Protein AF-A0A5B2W312-F1 (afdb_monomer_lite)

Foldseek 3Di:
DLVVLVVCLPPVDPPQPLLLLLLLLLLCLLLVQQQSNVVSVVVNVVRPCDPVNNVDSNVFLPDPDDDLQSSLLRVVLVCCSPVVDDDPVSVVSNVVPDPPVVVVSSVSSSVSSNVVSVVCVVVVPDHDDPDD

InterPro domains:
  IPR003779 Alkyl hydroperoxide reductase AhpD/CMD-like [PF02627] (2-77)
  IPR029032 AhpD-like [G3DSA:1.20.1290.10] (1-131)
  IPR029032 AhpD-like [SSF69118] (2-128)

Structure (mmCIF, N/CA/C/O backbone):
data_AF-A0A5B2W312-F1
#
_entry.id   AF-A0A5B2W312-F1
#
loop_
_atom_site.group_PDB
_atom_site.id
_atom_site.type_symbol
_atom_site.label_atom_id
_atom_site.label_alt_id
_atom_site.label_comp_id
_atom_site.label_asym_id
_atom_site.label_entity_id
_atom_site.label_seq_id
_atom_site.pdbx_PDB_ins_code
_atom_site.Cartn_x
_atom_site.Cartn_y
_atom_site.Cartn_z
_atom_site.occupancy
_atom_site.B_iso_or_equiv
_atom_site.auth_seq_id
_atom_site.auth_comp_id
_atom_site.auth_asym_id
_atom_site.auth_atom_id
_atom_site.pdbx_PDB_model_num
ATOM 1 N N . GLY A 1 1 ? 22.148 1.892 2.684 1.00 90.00 1 GLY A N 1
ATOM 2 C CA . GLY A 1 1 ? 22.003 0.442 2.445 1.00 90.00 1 GLY A CA 1
ATOM 3 C C . GLY A 1 1 ? 20.546 0.047 2.575 1.00 90.00 1 GLY A C 1
ATOM 4 O O . GLY A 1 1 ? 19.843 0.698 3.342 1.00 90.00 1 GLY A O 1
ATOM 5 N N . TRP A 1 2 ? 20.110 -0.983 1.844 1.00 93.06 2 TRP A N 1
ATOM 6 C CA . TRP A 1 2 ? 18.703 -1.397 1.708 1.00 93.06 2 TRP A CA 1
ATOM 7 C C . TRP A 1 2 ? 17.951 -1.521 3.045 1.00 93.06 2 TRP A C 1
ATOM 9 O O . TRP A 1 2 ? 16.922 -0.876 3.205 1.00 93.06 2 TRP A O 1
ATOM 19 N N . LEU A 1 3 ? 18.519 -2.201 4.052 1.00 93.19 3 LEU A N 1
ATOM 20 C CA . LEU A 1 3 ? 17.889 -2.344 5.378 1.00 93.19 3 LEU A CA 1
ATOM 21 C C . LEU A 1 3 ? 17.592 -1.006 6.079 1.00 93.19 3 LEU A C 1
ATOM 23 O O . LEU A 1 3 ? 16.579 -0.880 6.757 1.00 93.19 3 LEU A O 1
ATOM 27 N N . ARG A 1 4 ? 18.449 0.016 5.911 1.00 94.62 4 ARG A N 1
ATOM 28 C CA . ARG A 1 4 ? 18.199 1.351 6.490 1.00 94.62 4 ARG A CA 1
ATOM 29 C C . ARG A 1 4 ? 17.059 2.078 5.778 1.00 94.62 4 ARG A C 1
ATOM 31 O O . ARG A 1 4 ? 16.324 2.805 6.431 1.00 94.62 4 ARG A O 1
ATOM 38 N N . PHE A 1 5 ? 16.945 1.904 4.462 1.00 93.75 5 PHE A N 1
ATOM 39 C CA . PHE A 1 5 ? 15.847 2.461 3.671 1.00 93.75 5 PHE A CA 1
ATOM 40 C C . PHE A 1 5 ? 14.525 1.772 4.026 1.00 93.75 5 PHE A C 1
ATOM 42 O O . PHE A 1 5 ? 13.592 2.449 4.442 1.00 93.75 5 PHE A O 1
ATOM 49 N N . ALA A 1 6 ? 14.490 0.436 3.976 1.00 93.88 6 ALA A N 1
ATOM 50 C CA . ALA A 1 6 ? 13.321 -0.362 4.341 1.00 93.88 6 ALA A CA 1
ATOM 51 C C . ALA A 1 6 ? 12.842 -0.033 5.764 1.00 93.88 6 ALA A C 1
ATOM 53 O O . ALA A 1 6 ? 11.673 0.277 5.958 1.00 93.88 6 ALA A O 1
ATOM 54 N N . GLY A 1 7 ? 13.768 0.038 6.731 1.00 93.44 7 GLY A N 1
ATOM 55 C CA . GLY A 1 7 ? 13.474 0.397 8.122 1.00 93.44 7 GLY A CA 1
ATOM 56 C C . GLY A 1 7 ? 12.839 1.781 8.315 1.00 93.44 7 GLY A C 1
ATOM 57 O O . GLY A 1 7 ? 12.107 1.984 9.284 1.00 93.44 7 GLY A O 1
ATOM 58 N N . ARG A 1 8 ? 13.101 2.732 7.404 1.00 94.56 8 ARG A N 1
ATOM 59 C CA . ARG A 1 8 ? 12.479 4.068 7.402 1.00 94.56 8 ARG A CA 1
ATOM 60 C C . ARG A 1 8 ? 11.089 4.094 6.771 1.00 94.56 8 ARG A C 1
ATOM 62 O O . ARG A 1 8 ? 10.364 5.036 7.042 1.00 94.56 8 ARG A O 1
ATOM 69 N N . LEU A 1 9 ? 10.728 3.099 5.964 1.00 91.94 9 LEU A N 1
ATOM 70 C CA . LEU A 1 9 ? 9.366 2.929 5.448 1.00 91.94 9 LEU A CA 1
ATOM 71 C C . LEU A 1 9 ? 8.519 2.090 6.414 1.00 91.94 9 LEU A C 1
ATOM 73 O O . LEU A 1 9 ? 7.385 2.432 6.721 1.00 91.94 9 LEU A O 1
ATOM 77 N N . MET A 1 10 ? 9.089 1.005 6.944 1.00 90.44 10 MET A N 1
ATOM 78 C CA . MET A 1 10 ? 8.460 0.126 7.927 1.00 90.44 10 MET A CA 1
ATOM 79 C C . MET A 1 10 ? 9.534 -0.435 8.878 1.00 90.44 10 MET A C 1
ATOM 81 O O . MET A 1 10 ? 10.528 -0.986 8.408 1.00 90.44 10 MET A O 1
ATOM 85 N N . PRO A 1 11 ? 9.375 -0.327 10.213 1.00 88.50 11 PRO A N 1
ATOM 86 C CA . PRO A 1 11 ? 8.253 0.271 10.939 1.00 88.50 11 PRO A CA 1
ATOM 87 C C . PRO A 1 11 ? 8.429 1.776 11.235 1.00 88.50 11 PRO A C 1
ATOM 89 O O . PRO A 1 11 ? 7.663 2.311 12.031 1.00 88.50 11 PRO A O 1
ATOM 92 N N . GLY A 1 12 ? 9.460 2.434 10.687 1.00 91.12 12 GLY A N 1
ATOM 93 C CA . GLY A 1 12 ? 9.836 3.816 11.021 1.00 91.12 12 GLY A CA 1
ATOM 94 C C . GLY A 1 12 ? 9.218 4.920 10.156 1.00 91.12 12 GLY A C 1
ATOM 95 O O . GLY A 1 12 ? 9.669 6.059 10.272 1.00 91.12 12 GLY A O 1
ATOM 96 N N . GLY A 1 13 ? 8.259 4.583 9.287 1.00 92.94 13 GLY A N 1
ATOM 97 C CA . GLY A 1 13 ? 7.548 5.539 8.432 1.00 92.94 13 GLY A CA 1
ATOM 98 C C . GLY A 1 13 ? 6.598 6.458 9.204 1.00 92.94 13 GLY A C 1
ATOM 99 O O . GLY A 1 13 ? 6.369 6.280 10.404 1.00 92.94 13 GLY A O 1
ATOM 100 N N . THR A 1 14 ? 6.054 7.458 8.513 1.00 95.31 14 THR A N 1
ATOM 101 C CA . THR A 1 14 ? 5.083 8.420 9.054 1.00 95.31 14 THR A CA 1
ATOM 102 C C . THR A 1 14 ? 3.635 8.025 8.781 1.00 95.31 14 THR A C 1
ATOM 104 O O . THR A 1 14 ? 2.732 8.519 9.463 1.00 95.31 14 THR A O 1
ATOM 107 N N . LEU A 1 15 ? 3.393 7.111 7.833 1.00 96.56 15 LEU A N 1
ATOM 108 C CA . LEU A 1 15 ? 2.062 6.552 7.620 1.00 96.56 15 LEU A CA 1
ATOM 109 C C . LEU A 1 15 ? 1.566 5.827 8.887 1.00 96.56 15 LEU A C 1
ATOM 111 O O . LEU A 1 15 ? 2.338 5.128 9.555 1.00 96.56 15 LEU A O 1
ATOM 115 N N . PRO A 1 16 ? 0.271 5.951 9.239 1.00 95.81 16 PRO A N 1
ATOM 116 C CA . PRO A 1 16 ? -0.317 5.157 10.308 1.00 95.81 16 PRO A CA 1
ATOM 117 C C . PRO A 1 16 ? -0.063 3.665 10.087 1.00 95.81 16 PRO A C 1
ATOM 119 O O . PRO A 1 16 ? -0.241 3.159 8.983 1.00 95.81 16 PRO A O 1
ATOM 122 N N . ARG A 1 17 ? 0.274 2.929 11.154 1.00 95.38 17 ARG A N 1
ATOM 123 C CA . ARG A 1 17 ? 0.605 1.493 11.059 1.00 95.38 17 ARG A CA 1
ATOM 124 C C . ARG A 1 17 ? -0.447 0.666 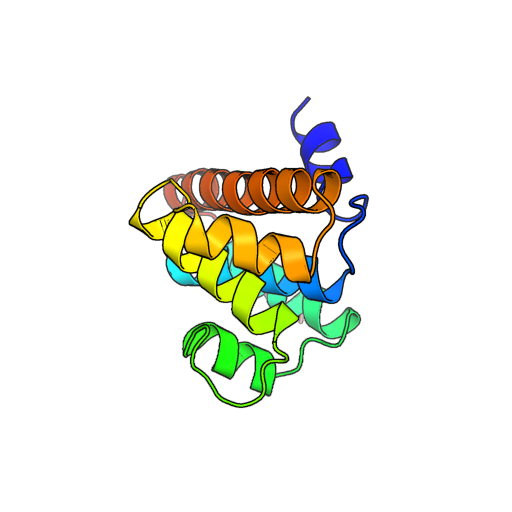10.319 1.00 95.38 17 ARG A C 1
ATOM 126 O O . ARG A 1 17 ? -0.086 -0.273 9.625 1.00 95.38 17 ARG A O 1
ATOM 133 N N . ARG A 1 18 ? -1.733 0.989 10.480 1.00 95.81 18 ARG A N 1
ATOM 134 C CA . ARG A 1 18 ? -2.816 0.305 9.763 1.00 95.81 18 ARG A CA 1
ATOM 135 C C . ARG A 1 18 ? -2.738 0.558 8.253 1.00 95.81 18 ARG A C 1
ATOM 137 O O . ARG A 1 18 ? -2.809 -0.401 7.496 1.00 95.81 18 ARG A O 1
ATOM 144 N N . ASP A 1 19 ? -2.523 1.803 7.834 1.00 97.50 19 ASP A N 1
ATOM 145 C CA . ASP A 1 19 ? -2.365 2.172 6.422 1.00 97.50 19 ASP A CA 1
ATOM 146 C C . ASP A 1 19 ? -1.150 1.474 5.806 1.00 97.50 19 ASP A C 1
ATOM 148 O O . ASP A 1 19 ? -1.261 0.884 4.735 1.00 97.50 19 ASP A O 1
ATOM 152 N N . THR A 1 20 ? -0.013 1.475 6.512 1.00 98.12 20 THR A N 1
ATOM 153 C CA . THR A 1 20 ? 1.203 0.771 6.084 1.00 98.12 20 THR A CA 1
ATOM 154 C C . THR A 1 20 ? 0.918 -0.705 5.807 1.00 98.12 20 THR A C 1
ATOM 156 O O . THR A 1 20 ? 1.246 -1.197 4.733 1.00 98.12 20 THR A O 1
ATOM 159 N N . GLU A 1 21 ? 0.269 -1.411 6.737 1.00 98.25 21 GLU A N 1
ATOM 160 C CA . GLU A 1 21 ? -0.043 -2.835 6.563 1.00 98.25 21 GLU A CA 1
ATOM 161 C C . GLU A 1 21 ? -1.047 -3.082 5.428 1.00 98.25 21 GLU A C 1
ATOM 163 O O . GLU A 1 21 ? -0.874 -4.039 4.679 1.00 98.25 21 GLU A O 1
ATOM 168 N N . LEU A 1 22 ? -2.059 -2.224 5.244 1.00 98.38 22 LEU A N 1
ATOM 169 C CA . LEU A 1 22 ? -3.016 -2.358 4.135 1.00 98.38 22 LEU A CA 1
ATOM 170 C C . LEU A 1 22 ? -2.338 -2.228 2.767 1.00 98.38 22 LEU A C 1
ATOM 172 O O . LEU A 1 22 ? -2.610 -3.032 1.875 1.00 98.38 22 LEU A O 1
ATOM 176 N N . VAL A 1 23 ? -1.432 -1.257 2.614 1.00 98.69 23 VAL A N 1
ATOM 177 C CA . VAL A 1 23 ? -0.649 -1.072 1.382 1.00 98.69 23 VAL A CA 1
ATOM 178 C C . VAL A 1 23 ? 0.185 -2.314 1.091 1.00 98.69 23 V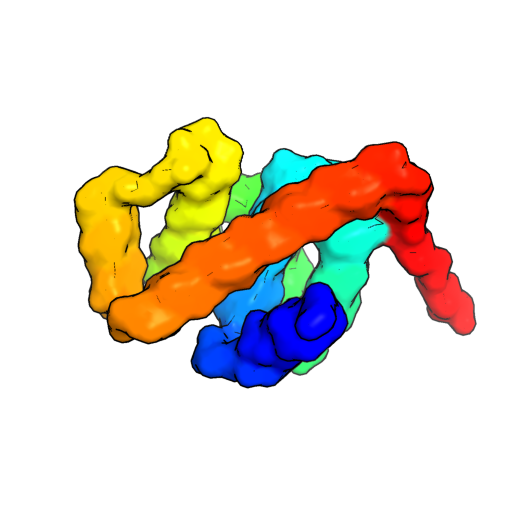AL A C 1
ATOM 180 O O . VAL A 1 23 ? 0.117 -2.861 -0.008 1.00 98.69 23 VAL A O 1
ATOM 183 N N . ILE A 1 24 ? 0.919 -2.802 2.092 1.00 98.69 24 ILE A N 1
ATOM 184 C CA . ILE A 1 24 ? 1.796 -3.966 1.944 1.00 98.69 24 ILE A CA 1
ATOM 185 C C . ILE A 1 24 ? 1.000 -5.223 1.600 1.00 98.69 24 ILE A C 1
ATOM 187 O O . ILE A 1 24 ? 1.334 -5.930 0.652 1.00 98.69 24 ILE A O 1
ATOM 191 N N . LEU A 1 25 ? -0.074 -5.493 2.344 1.00 98.75 25 LEU A N 1
ATOM 192 C CA . LEU A 1 25 ? -0.922 -6.662 2.129 1.00 98.75 25 LEU A CA 1
ATOM 193 C C . LEU A 1 25 ? -1.564 -6.644 0.742 1.00 98.75 25 LEU A C 1
ATOM 195 O O . LEU A 1 25 ? -1.642 -7.692 0.099 1.00 98.75 25 LEU A O 1
ATOM 199 N N . ARG A 1 26 ? -1.989 -5.472 0.252 1.00 98.88 26 ARG A N 1
ATOM 200 C CA . ARG A 1 26 ? -2.556 -5.358 -1.093 1.00 98.88 26 ARG A CA 1
ATOM 201 C C . ARG A 1 26 ? -1.504 -5.593 -2.174 1.00 98.88 26 ARG A C 1
ATOM 203 O O . ARG A 1 26 ? -1.772 -6.367 -3.089 1.00 98.88 26 ARG A O 1
ATOM 210 N N . VAL A 1 27 ? -0.303 -5.023 -2.039 1.00 98.88 27 VAL A N 1
ATOM 211 C CA . VAL A 1 27 ? 0.821 -5.301 -2.952 1.00 98.88 27 VAL A CA 1
ATOM 212 C C . VAL A 1 27 ? 1.149 -6.796 -2.965 1.00 98.88 27 VAL A C 1
ATOM 214 O O . VAL A 1 27 ? 1.174 -7.409 -4.032 1.00 98.88 27 VAL A O 1
ATOM 217 N N . ALA A 1 28 ? 1.331 -7.409 -1.793 1.00 98.81 28 ALA A N 1
ATOM 218 C CA . ALA A 1 28 ? 1.659 -8.826 -1.671 1.00 98.81 28 ALA A CA 1
ATOM 219 C C . ALA A 1 28 ? 0.581 -9.726 -2.299 1.00 98.81 28 ALA A C 1
ATOM 221 O O . ALA A 1 28 ? 0.911 -10.689 -2.997 1.00 98.81 28 ALA A O 1
ATOM 222 N N . HIS A 1 29 ? -0.701 -9.383 -2.115 1.00 98.81 29 HIS A N 1
ATOM 223 C CA . HIS A 1 29 ? -1.822 -10.080 -2.743 1.00 98.81 29 HIS A CA 1
ATOM 224 C C . HIS A 1 29 ? -1.768 -9.993 -4.277 1.00 98.81 29 HIS A C 1
ATOM 226 O O . HIS A 1 29 ? -1.764 -11.026 -4.947 1.00 98.81 29 HIS A O 1
ATOM 232 N N . LEU A 1 30 ? -1.649 -8.784 -4.842 1.00 98.75 30 LEU A N 1
ATOM 233 C CA . LEU A 1 30 ? -1.562 -8.574 -6.295 1.00 98.75 30 LEU A CA 1
ATOM 234 C C . LEU A 1 30 ? -0.347 -9.286 -6.909 1.00 98.75 30 LEU A C 1
ATOM 236 O O . LEU A 1 30 ? -0.422 -9.872 -7.992 1.00 98.75 30 LEU A O 1
ATOM 240 N N . ARG A 1 31 ? 0.773 -9.307 -6.181 1.00 98.62 31 ARG A N 1
ATOM 241 C CA . ARG A 1 31 ? 2.004 -10.000 -6.577 1.00 98.62 31 ARG A CA 1
ATOM 242 C C . ARG A 1 31 ? 2.003 -11.498 -6.310 1.00 98.62 31 ARG A C 1
ATOM 244 O O . ARG A 1 31 ? 2.972 -12.154 -6.697 1.00 98.62 31 ARG A O 1
ATOM 251 N N . ARG A 1 32 ? 0.944 -12.046 -5.704 1.00 98.44 32 ARG A N 1
ATOM 252 C CA . ARG A 1 32 ? 0.851 -13.458 -5.299 1.00 98.44 32 ARG A CA 1
ATOM 253 C C . ARG A 1 32 ? 2.069 -13.897 -4.469 1.00 98.44 32 ARG A C 1
ATOM 255 O O . ARG A 1 32 ? 2.595 -14.989 -4.652 1.00 98.44 32 ARG A O 1
ATOM 262 N N . CYS A 1 33 ? 2.544 -13.015 -3.590 1.00 98.62 33 CYS A N 1
ATOM 263 C CA . CYS A 1 33 ? 3.711 -13.229 -2.739 1.00 98.62 33 CYS A CA 1
ATOM 264 C C . CYS A 1 33 ? 3.271 -13.784 -1.377 1.00 98.62 33 CYS A C 1
ATOM 266 O O . CYS A 1 33 ? 2.933 -13.027 -0.466 1.00 98.62 33 CYS A O 1
ATOM 268 N N . ALA A 1 34 ? 3.254 -15.114 -1.237 1.00 97.69 34 ALA A N 1
ATOM 269 C CA . ALA A 1 34 ? 2.770 -15.775 -0.021 1.00 97.69 34 ALA A CA 1
ATOM 270 C C . ALA A 1 34 ? 3.597 -15.401 1.220 1.00 97.69 34 ALA A C 1
ATOM 272 O O . ALA A 1 34 ? 3.033 -15.127 2.277 1.00 97.69 34 ALA A O 1
ATOM 273 N N . TYR A 1 35 ? 4.926 -15.326 1.080 1.00 98.00 35 TYR A N 1
ATOM 274 C CA . TYR A 1 35 ? 5.822 -14.976 2.184 1.00 98.00 35 TYR A CA 1
ATOM 275 C C . TYR A 1 35 ? 5.495 -13.597 2.769 1.00 98.00 35 TYR A C 1
ATOM 277 O O . TYR A 1 35 ? 5.286 -13.478 3.976 1.00 98.00 35 TYR A O 1
ATOM 285 N N . GLU A 1 36 ? 5.402 -12.560 1.930 1.00 97.75 36 GLU A N 1
ATOM 286 C CA . GLU A 1 36 ? 5.056 -11.214 2.398 1.00 97.75 36 GLU A CA 1
ATOM 287 C C . GLU A 1 36 ? 3.641 -11.171 2.963 1.00 97.75 36 GLU A C 1
ATOM 289 O O . GLU A 1 36 ? 3.442 -10.637 4.052 1.00 97.75 36 GLU A O 1
ATOM 294 N N . PHE A 1 37 ? 2.673 -11.770 2.264 1.00 98.19 37 PHE A N 1
ATOM 295 C CA . PHE A 1 37 ? 1.279 -11.743 2.688 1.00 98.19 37 PHE A CA 1
ATOM 296 C C . PHE A 1 37 ? 1.112 -12.373 4.075 1.00 98.19 37 PHE A C 1
ATOM 298 O O . PHE A 1 37 ? 0.578 -11.743 4.984 1.00 98.19 37 PHE A O 1
ATOM 305 N N . GLU A 1 38 ? 1.645 -13.574 4.302 1.00 96.62 38 GLU A N 1
ATOM 306 C CA . GLU A 1 38 ? 1.555 -14.248 5.600 1.00 96.62 38 GLU A CA 1
ATOM 307 C C . GLU A 1 38 ? 2.368 -13.548 6.696 1.00 96.62 38 GLU A C 1
ATOM 309 O O . GLU A 1 38 ? 1.948 -13.487 7.860 1.00 96.62 38 GLU A O 1
ATOM 314 N N . HIS A 1 39 ? 3.537 -13.000 6.356 1.00 96.25 39 HIS A N 1
ATOM 315 C CA . HIS A 1 39 ? 4.334 -12.216 7.293 1.00 96.25 39 HIS A CA 1
ATOM 316 C C . HIS A 1 39 ? 3.566 -10.974 7.766 1.00 96.25 39 HIS A C 1
ATOM 318 O O . HIS A 1 39 ? 3.444 -10.744 8.973 1.00 96.25 39 HIS A O 1
ATOM 324 N N . HIS A 1 40 ? 2.949 -10.245 6.841 1.00 97.25 40 HIS A N 1
ATOM 325 C CA . HIS A 1 40 ? 2.200 -9.031 7.139 1.00 97.25 40 HIS A CA 1
ATOM 326 C C . HIS A 1 40 ? 0.816 -9.287 7.730 1.00 97.25 40 HIS A C 1
ATOM 328 O O . HIS A 1 40 ? 0.377 -8.522 8.581 1.00 97.25 40 HIS A O 1
ATOM 334 N N . VAL A 1 41 ? 0.163 -10.420 7.451 1.00 96.62 41 VAL A N 1
ATOM 335 C CA . VAL A 1 41 ? -1.040 -10.829 8.200 1.00 96.62 41 VAL A CA 1
ATOM 336 C C . VAL A 1 41 ? -0.703 -10.993 9.687 1.00 96.62 41 VAL A C 1
ATOM 338 O O . VAL A 1 41 ? -1.476 -10.584 10.558 1.00 96.62 41 VAL A O 1
ATOM 341 N N . ARG A 1 42 ? 0.461 -11.574 10.015 1.00 93.81 42 ARG A N 1
ATOM 342 C CA . ARG A 1 42 ? 0.901 -11.746 11.412 1.00 93.81 42 ARG A CA 1
ATOM 343 C C . ARG A 1 42 ? 1.231 -10.413 12.084 1.00 93.81 42 ARG A C 1
ATOM 345 O O . ARG A 1 42 ? 0.880 -10.242 13.255 1.00 93.81 42 ARG A O 1
ATOM 352 N N . ILE A 1 43 ? 1.880 -9.486 11.377 1.00 92.94 43 ILE A N 1
ATOM 353 C CA . ILE A 1 43 ? 2.185 -8.145 11.902 1.00 92.94 43 ILE A CA 1
ATOM 354 C C . ILE A 1 43 ? 0.900 -7.320 12.043 1.00 92.94 43 ILE A C 1
ATOM 356 O O . ILE A 1 43 ? 0.622 -6.814 13.132 1.00 92.94 43 ILE A O 1
ATOM 360 N N . GLY A 1 44 ? 0.081 -7.260 10.993 1.00 91.06 44 GLY A N 1
ATOM 361 C CA . GLY A 1 44 ? -1.159 -6.493 10.920 1.00 91.06 44 GLY A CA 1
ATOM 362 C C . GLY A 1 44 ? -2.171 -6.835 12.013 1.00 91.06 44 GLY A C 1
ATOM 363 O O . GLY A 1 44 ? -2.847 -5.953 12.541 1.00 91.06 44 GLY A O 1
ATOM 364 N N . ARG A 1 45 ? -2.233 -8.094 12.462 1.00 92.00 45 ARG A N 1
ATOM 365 C CA . ARG A 1 45 ? -3.080 -8.475 13.611 1.00 92.00 45 ARG A CA 1
ATOM 366 C C . ARG A 1 45 ? -2.758 -7.689 14.885 1.00 92.00 45 ARG A C 1
ATOM 368 O O . ARG A 1 45 ? -3.650 -7.449 15.691 1.00 92.00 45 ARG A O 1
ATOM 375 N N . ARG A 1 46 ? -1.504 -7.267 15.074 1.00 88.44 46 ARG A N 1
ATOM 376 C CA . ARG A 1 46 ? -1.076 -6.450 16.227 1.00 88.44 46 ARG A CA 1
ATOM 377 C C . ARG A 1 46 ? -1.429 -4.971 16.068 1.00 88.44 46 ARG A C 1
ATOM 379 O O . ARG A 1 46 ? -1.335 -4.224 17.035 1.00 88.44 46 ARG A O 1
ATOM 386 N N . THR A 1 47 ? -1.808 -4.548 14.865 1.00 83.38 47 THR A N 1
ATOM 387 C CA . THR A 1 47 ? -2.135 -3.158 14.512 1.00 83.38 47 THR A CA 1
ATOM 388 C C . THR A 1 47 ? -3.623 -2.968 14.204 1.00 83.38 47 THR A C 1
ATOM 390 O O . THR A 1 47 ? -4.031 -1.891 13.778 1.00 83.38 47 THR A O 1
ATOM 393 N N . GLY A 1 48 ? -4.447 -3.991 14.461 1.00 89.75 48 GLY A N 1
ATOM 394 C CA . GLY A 1 48 ? -5.899 -3.940 14.297 1.00 89.75 48 GLY A CA 1
ATOM 395 C C . GLY A 1 48 ? -6.411 -4.411 12.935 1.00 89.75 48 GLY A C 1
ATOM 396 O O . GLY A 1 48 ? -7.597 -4.248 12.673 1.00 89.75 48 GLY A O 1
ATOM 397 N N . ILE A 1 49 ? -5.569 -4.996 12.073 1.00 96.12 49 ILE A N 1
ATOM 398 C CA . ILE A 1 49 ? -6.040 -5.698 10.869 1.00 96.12 49 ILE A CA 1
ATOM 399 C C . ILE A 1 49 ? -6.799 -6.956 11.304 1.00 96.12 49 ILE A C 1
ATOM 401 O O . ILE A 1 49 ? -6.250 -7.858 11.946 1.00 96.12 49 ILE A O 1
ATOM 405 N N . THR A 1 50 ? -8.083 -6.998 10.967 1.00 97.00 50 THR A N 1
ATOM 406 C CA . THR A 1 50 ? -9.000 -8.088 11.312 1.00 97.00 50 THR A CA 1
ATOM 407 C C . THR A 1 50 ? -9.010 -9.178 10.239 1.00 97.00 50 THR A C 1
ATOM 409 O O . THR A 1 50 ? -8.490 -9.000 9.142 1.00 97.00 50 THR A O 1
ATOM 412 N N . ARG A 1 51 ? -9.631 -10.330 10.531 1.00 96.25 51 ARG A N 1
ATOM 413 C CA . ARG A 1 51 ? -9.860 -11.367 9.506 1.00 96.25 51 ARG A CA 1
ATOM 414 C C . ARG A 1 51 ? -10.747 -10.860 8.367 1.00 96.25 51 ARG A C 1
ATOM 416 O O . ARG A 1 51 ? -10.479 -11.181 7.216 1.00 96.25 51 ARG A O 1
ATOM 423 N N . ASP A 1 52 ? -11.744 -10.038 8.683 1.00 97.56 52 ASP A N 1
ATOM 424 C CA . ASP A 1 52 ? -12.613 -9.434 7.672 1.00 97.56 52 ASP A CA 1
ATOM 425 C C . ASP A 1 52 ? -11.842 -8.460 6.783 1.00 97.56 52 ASP A C 1
ATOM 427 O O . ASP A 1 52 ? -12.071 -8.432 5.578 1.00 97.56 52 ASP A O 1
ATOM 431 N N . ASP A 1 53 ? -10.887 -7.710 7.343 1.00 98.06 53 ASP A N 1
ATOM 432 C CA . ASP A 1 53 ? -9.997 -6.864 6.543 1.00 98.06 53 ASP A CA 1
ATOM 433 C C . ASP A 1 53 ? -9.183 -7.699 5.547 1.00 98.06 53 ASP A C 1
ATOM 435 O O . ASP A 1 53 ? -9.060 -7.293 4.399 1.00 98.06 53 ASP A O 1
ATOM 439 N N . ILE A 1 54 ? -8.692 -8.885 5.930 1.00 98.31 54 ILE A N 1
ATOM 440 C CA . ILE A 1 54 ? -7.977 -9.778 5.000 1.00 98.31 54 ILE A CA 1
ATOM 441 C C . ILE A 1 54 ? -8.881 -10.208 3.840 1.00 98.31 54 ILE A C 1
ATOM 443 O O . ILE A 1 54 ? -8.489 -10.059 2.685 1.00 98.31 54 ILE A O 1
ATOM 447 N N . HIS A 1 55 ? -10.113 -10.646 4.119 1.00 98.19 55 HIS A N 1
ATOM 448 C CA . HIS A 1 55 ? -11.060 -10.993 3.053 1.00 98.19 55 HIS A CA 1
ATOM 449 C C . HIS A 1 55 ? -11.381 -9.791 2.149 1.00 98.19 55 HIS A C 1
ATOM 451 O O . HIS A 1 55 ? -11.494 -9.930 0.932 1.00 98.19 55 HIS A O 1
ATOM 457 N N . ARG A 1 56 ? -11.508 -8.585 2.719 1.00 98.56 56 ARG A N 1
ATOM 458 C CA . ARG A 1 56 ? -11.714 -7.364 1.929 1.00 98.56 56 ARG A CA 1
ATOM 459 C C . ARG A 1 56 ? -10.482 -6.996 1.100 1.00 98.56 56 ARG A C 1
ATOM 461 O O . ARG A 1 56 ? -10.652 -6.485 -0.001 1.00 98.56 56 ARG A O 1
ATOM 468 N N . ILE A 1 57 ? -9.263 -7.235 1.593 1.00 98.50 57 ILE A N 1
ATOM 469 C CA . ILE A 1 57 ? -8.017 -6.990 0.844 1.00 98.50 57 ILE A CA 1
ATOM 470 C C . ILE A 1 57 ? -7.971 -7.883 -0.389 1.00 98.50 57 ILE A C 1
ATOM 472 O O . ILE A 1 57 ? -7.596 -7.406 -1.455 1.00 98.50 57 ILE A O 1
ATOM 476 N N . GLU A 1 58 ? -8.384 -9.143 -0.263 1.00 98.00 58 GLU A N 1
ATOM 477 C CA . GLU A 1 58 ? -8.483 -10.077 -1.388 1.00 98.00 58 GLU A CA 1
ATOM 478 C C . GLU A 1 58 ? -9.572 -9.642 -2.382 1.00 98.00 58 GLU A C 1
ATOM 480 O O . GLU A 1 58 ? -9.345 -9.625 -3.590 1.00 98.00 58 GLU A O 1
ATOM 485 N N . ALA A 1 59 ? -10.732 -9.200 -1.883 1.00 98.44 59 ALA A N 1
ATOM 486 C CA . ALA A 1 59 ? -11.824 -8.684 -2.714 1.00 98.44 59 ALA A CA 1
ATOM 487 C C . ALA A 1 59 ? -11.507 -7.332 -3.392 1.00 98.44 59 ALA A C 1
ATOM 489 O O . ALA A 1 59 ? -12.083 -7.005 -4.431 1.00 98.44 59 ALA A O 1
ATOM 490 N N . GLY A 1 60 ? -10.588 -6.550 -2.823 1.00 98.44 60 GLY A N 1
ATOM 491 C CA . GLY A 1 60 ? -10.072 -5.306 -3.385 1.00 98.44 60 GLY A CA 1
ATOM 492 C C . GLY A 1 60 ? -10.759 -4.018 -2.903 1.00 98.44 60 GLY A C 1
ATOM 493 O O . GLY A 1 60 ? -11.599 -4.028 -1.997 1.00 98.44 60 GLY A O 1
ATOM 494 N N . PRO A 1 61 ? -10.408 -2.865 -3.506 1.00 98.06 61 PRO A N 1
ATOM 495 C CA . PRO A 1 61 ? -10.781 -1.535 -3.006 1.00 98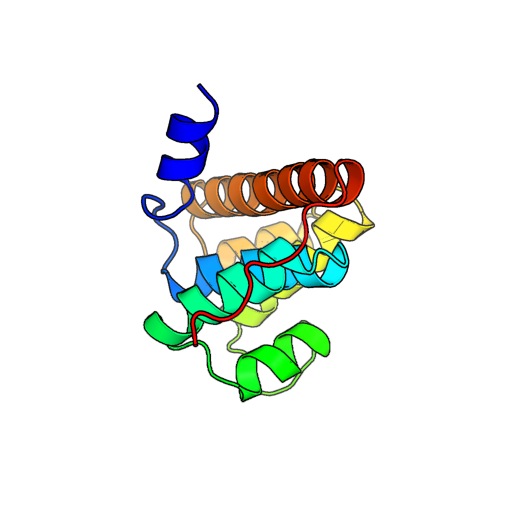.06 61 PRO A CA 1
ATOM 496 C C . PRO A 1 61 ? -12.290 -1.253 -3.020 1.00 98.06 61 PRO A C 1
ATOM 498 O O . PRO A 1 61 ? -12.781 -0.408 -2.272 1.00 98.06 61 PRO A O 1
ATOM 501 N N . ARG A 1 62 ? -13.042 -1.963 -3.871 1.00 98.12 62 ARG A N 1
ATOM 502 C CA . ARG A 1 62 ? -14.505 -1.840 -3.982 1.00 98.12 62 ARG A CA 1
ATOM 503 C C . ARG A 1 62 ? -15.264 -2.648 -2.926 1.00 98.12 62 ARG A C 1
ATOM 505 O O . ARG A 1 62 ? -16.486 -2.541 -2.860 1.00 98.12 62 ARG A O 1
ATOM 512 N N . ALA A 1 63 ? -14.574 -3.453 -2.116 1.00 98.44 63 ALA A N 1
ATOM 513 C CA . ALA A 1 63 ? -15.211 -4.202 -1.043 1.00 98.44 63 ALA A CA 1
ATOM 514 C C . ALA A 1 63 ? -15.857 -3.248 -0.014 1.00 98.44 63 ALA A C 1
ATOM 516 O O . ALA A 1 63 ? -15.265 -2.224 0.348 1.00 98.44 63 ALA A O 1
ATOM 517 N N . PRO A 1 64 ? -17.068 -3.558 0.481 1.00 97.75 64 PRO A N 1
ATOM 518 C CA . PRO A 1 64 ? -17.724 -2.731 1.484 1.00 97.75 64 PRO A CA 1
ATOM 519 C C . PRO A 1 64 ? -16.987 -2.805 2.828 1.00 97.75 64 PRO A C 1
ATOM 521 O O . PRO A 1 64 ? -16.466 -3.850 3.222 1.00 97.75 64 PRO A O 1
ATOM 524 N N . GLY A 1 65 ? -17.000 -1.694 3.567 1.00 96.69 65 GLY A N 1
ATOM 525 C CA . GLY A 1 65 ? -16.405 -1.591 4.905 1.00 96.69 65 GLY A CA 1
ATOM 526 C C . GLY A 1 65 ? -15.086 -0.822 4.966 1.00 96.69 65 GLY A C 1
ATOM 527 O O . GLY A 1 65 ? -14.642 -0.512 6.066 1.00 96.69 65 GLY A O 1
ATOM 528 N N . TRP A 1 66 ? -14.499 -0.452 3.823 1.00 98.31 66 TRP A N 1
ATOM 529 C CA . TRP A 1 66 ? -13.371 0.479 3.792 1.00 98.31 66 TRP A CA 1
ATOM 530 C C . TRP A 1 66 ? -13.810 1.918 4.046 1.00 98.31 66 TRP A C 1
ATOM 532 O O . TRP A 1 66 ? -14.749 2.423 3.411 1.00 98.31 66 TRP A O 1
ATOM 542 N N . THR A 1 67 ? -13.071 2.617 4.904 1.00 98.38 67 THR A N 1
ATOM 543 C CA . THR A 1 67 ? -13.145 4.079 4.972 1.00 98.38 67 THR A CA 1
ATOM 544 C C . THR A 1 67 ? -12.742 4.698 3.622 1.00 98.38 67 THR A C 1
ATOM 546 O O . THR A 1 67 ? -12.065 4.044 2.822 1.00 98.38 67 THR A O 1
ATOM 549 N N . PRO A 1 68 ? -13.131 5.956 3.332 1.00 98.56 68 PRO A N 1
ATOM 550 C CA . PRO A 1 68 ? -12.684 6.650 2.121 1.00 98.56 68 PRO A CA 1
ATOM 551 C C . PRO A 1 68 ? -11.165 6.633 1.941 1.00 98.56 68 PRO A C 1
ATOM 553 O O . PRO A 1 68 ? -10.684 6.259 0.876 1.00 98.56 68 PRO A O 1
ATOM 556 N N . ARG A 1 69 ? -10.429 6.890 3.026 1.00 98.38 69 ARG A N 1
ATOM 557 C CA . ARG A 1 69 ? -8.967 6.850 3.052 1.00 98.38 69 ARG A CA 1
ATOM 558 C C . ARG A 1 69 ? -8.410 5.479 2.678 1.00 98.38 69 ARG A C 1
ATOM 560 O O . ARG A 1 69 ? -7.569 5.392 1.794 1.00 98.38 69 ARG A O 1
ATOM 567 N N . GLU A 1 70 ? -8.859 4.414 3.341 1.00 98.56 70 GLU A N 1
ATOM 568 C CA . GLU A 1 70 ? -8.345 3.060 3.082 1.00 98.56 70 GLU A CA 1
ATOM 569 C C . GLU A 1 70 ? -8.629 2.624 1.643 1.00 98.56 70 GLU A C 1
ATOM 571 O O . GLU A 1 70 ? -7.757 2.070 0.981 1.00 98.56 70 GLU A O 1
ATOM 576 N N . ARG A 1 71 ? -9.827 2.927 1.131 1.00 98.75 71 ARG A N 1
ATOM 577 C CA . ARG A 1 71 ? -10.181 2.649 -0.263 1.00 98.75 71 ARG A CA 1
ATOM 578 C C . ARG A 1 71 ? -9.288 3.406 -1.242 1.00 98.75 71 ARG A C 1
ATOM 580 O O . ARG A 1 71 ? -8.841 2.780 -2.195 1.00 98.75 71 ARG A O 1
ATOM 587 N N . ALA A 1 72 ? -9.010 4.689 -1.005 1.00 98.75 72 ALA A N 1
ATOM 588 C CA . ALA A 1 72 ? -8.124 5.480 -1.859 1.00 98.75 72 ALA A CA 1
ATOM 589 C C . ALA A 1 72 ? -6.700 4.897 -1.896 1.00 98.75 72 ALA A C 1
ATOM 591 O O . ALA A 1 72 ? -6.124 4.740 -2.969 1.00 98.75 72 ALA A O 1
ATOM 592 N N . LEU A 1 73 ? -6.157 4.489 -0.741 1.00 98.81 73 LEU A N 1
ATOM 593 C CA . LEU A 1 73 ? -4.840 3.842 -0.664 1.00 98.81 73 LEU A CA 1
ATOM 594 C C . LEU A 1 73 ? -4.810 2.512 -1.427 1.00 98.81 73 LEU A C 1
ATOM 596 O O . LEU A 1 73 ? -3.902 2.273 -2.217 1.00 98.81 73 LEU A O 1
ATOM 600 N N . LEU A 1 74 ? -5.807 1.649 -1.206 1.00 98.88 74 LEU A N 1
ATOM 601 C CA . LEU A 1 74 ? -5.902 0.351 -1.878 1.00 98.88 74 LEU A CA 1
ATOM 602 C C . LEU A 1 74 ? -6.106 0.513 -3.391 1.00 98.88 74 LEU A C 1
ATOM 604 O O . LEU A 1 74 ? -5.507 -0.223 -4.168 1.00 98.88 74 LEU A O 1
ATOM 608 N N . HIS A 1 75 ? -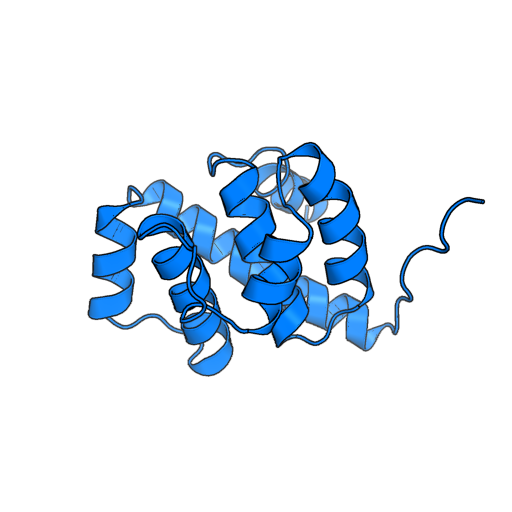6.926 1.480 -3.812 1.00 98.81 75 HIS A N 1
ATOM 609 C CA . HIS A 1 75 ? -7.142 1.801 -5.220 1.00 98.81 75 HIS A CA 1
ATOM 610 C C . HIS A 1 75 ? -5.853 2.287 -5.884 1.00 98.81 75 HIS A C 1
ATOM 612 O O . HIS A 1 75 ? -5.470 1.759 -6.922 1.00 98.81 75 HIS A O 1
ATOM 618 N N . ALA A 1 76 ? -5.128 3.211 -5.253 1.00 98.81 76 ALA A N 1
ATOM 619 C CA . ALA A 1 76 ? -3.849 3.678 -5.771 1.00 98.81 76 ALA A CA 1
ATOM 620 C C . ALA A 1 76 ? -2.801 2.552 -5.863 1.00 98.81 76 ALA A C 1
ATOM 622 O O . ALA A 1 76 ? -2.019 2.531 -6.809 1.00 98.81 76 ALA A O 1
ATOM 623 N N . VAL A 1 77 ? -2.802 1.581 -4.938 1.00 98.88 77 VAL A N 1
ATOM 624 C CA . VAL A 1 77 ? -1.959 0.375 -5.057 1.00 98.88 77 VAL A CA 1
ATOM 625 C C . VAL A 1 77 ? -2.327 -0.447 -6.296 1.00 98.88 77 VAL A C 1
ATOM 627 O O . VAL A 1 77 ? -1.428 -0.884 -7.014 1.00 98.88 77 VAL A O 1
ATOM 630 N N . ASP A 1 78 ? -3.619 -0.645 -6.571 1.00 98.81 78 ASP A N 1
ATOM 631 C CA . ASP A 1 78 ? -4.080 -1.368 -7.764 1.00 98.81 78 ASP A CA 1
ATOM 632 C C . ASP A 1 78 ? -3.642 -0.665 -9.056 1.00 98.81 78 ASP A C 1
ATOM 634 O O . ASP A 1 78 ? -3.120 -1.318 -9.965 1.00 98.81 78 ASP A O 1
ATOM 638 N N . VAL A 1 79 ? -3.810 0.661 -9.123 1.00 98.56 79 VAL A N 1
ATOM 639 C CA . VAL A 1 79 ? -3.409 1.483 -10.276 1.00 98.56 79 VAL A CA 1
ATOM 640 C C . VAL A 1 79 ? -1.890 1.424 -10.471 1.00 98.56 79 VAL A C 1
ATOM 642 O O . VAL A 1 79 ? -1.427 1.081 -11.554 1.00 98.56 79 VAL A O 1
ATOM 645 N N . LEU A 1 80 ? -1.091 1.612 -9.414 1.00 98.56 80 LEU A N 1
ATOM 646 C CA . LEU A 1 80 ? 0.372 1.488 -9.496 1.00 98.56 80 LEU A CA 1
ATOM 647 C C . LEU A 1 80 ? 0.830 0.099 -9.944 1.00 98.56 80 LEU A C 1
ATOM 649 O O . LEU A 1 80 ? 1.820 -0.025 -10.664 1.00 98.56 80 LEU A O 1
ATOM 653 N N . HIS A 1 81 ? 0.151 -0.958 -9.502 1.00 98.12 81 HIS A N 1
ATOM 654 C CA . HIS A 1 81 ? 0.498 -2.321 -9.883 1.00 98.12 81 HIS A CA 1
ATOM 655 C C . HIS A 1 81 ? 0.250 -2.585 -11.377 1.00 98.12 81 HIS A C 1
ATOM 657 O O . HIS A 1 81 ? 1.054 -3.267 -12.021 1.00 98.12 81 HIS A O 1
ATOM 663 N N . THR A 1 82 ? -0.854 -2.055 -11.905 1.00 97.75 82 THR A N 1
ATOM 664 C CA . THR A 1 82 ? -1.330 -2.294 -13.275 1.00 97.75 82 THR A CA 1
ATOM 665 C C . THR A 1 82 ? -0.702 -1.336 -14.283 1.00 97.75 82 THR A C 1
ATOM 667 O O . THR A 1 82 ? -0.079 -1.790 -15.240 1.00 97.75 82 THR A O 1
ATOM 670 N N . GLU A 1 83 ? -0.783 -0.035 -14.023 1.00 97.94 83 GLU A N 1
ATOM 671 C CA . GLU A 1 83 ? -0.394 1.031 -14.952 1.00 97.94 83 GLU A CA 1
ATOM 672 C C . GLU A 1 83 ? 1.042 1.524 -14.747 1.00 97.94 83 GLU A C 1
ATOM 674 O O . GLU A 1 83 ? 1.615 2.150 -15.634 1.00 97.94 83 GLU A O 1
ATOM 679 N N . ARG A 1 84 ? 1.659 1.216 -13.595 1.00 97.31 84 ARG A N 1
ATOM 680 C CA . ARG A 1 84 ? 3.001 1.706 -13.208 1.00 97.31 84 ARG A CA 1
ATOM 681 C C . ARG A 1 84 ? 3.104 3.229 -13.087 1.00 97.31 84 ARG A C 1
ATOM 683 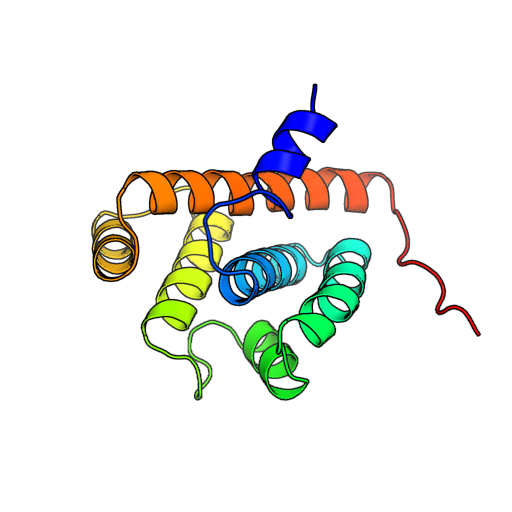O O . ARG A 1 84 ? 4.213 3.755 -13.039 1.00 97.31 84 ARG A O 1
ATOM 690 N N . ASP A 1 85 ? 1.966 3.899 -12.972 1.00 97.75 85 ASP A N 1
ATOM 691 C CA . ASP A 1 85 ? 1.830 5.342 -12.800 1.00 97.75 85 ASP A CA 1
ATOM 692 C C . ASP A 1 85 ? 0.533 5.654 -12.032 1.00 97.75 85 ASP A C 1
ATOM 694 O O . ASP A 1 85 ? -0.262 4.747 -11.790 1.00 97.75 85 ASP A O 1
ATOM 698 N N . LEU A 1 86 ? 0.321 6.911 -11.638 1.00 97.38 86 LEU A N 1
ATOM 699 C CA . LEU A 1 86 ? -0.963 7.416 -11.150 1.00 97.38 86 LEU A CA 1
ATOM 700 C C . LEU A 1 86 ? -1.462 8.524 -12.076 1.00 97.38 86 LEU A C 1
ATOM 702 O O . LEU A 1 86 ? -0.727 9.461 -12.372 1.00 97.38 86 LEU A O 1
ATOM 706 N N . ASP A 1 87 ? -2.731 8.456 -12.474 1.00 96.19 87 ASP A N 1
ATOM 707 C CA . ASP A 1 87 ? -3.371 9.576 -13.158 1.00 96.19 87 ASP A CA 1
ATOM 708 C C . ASP A 1 87 ? -3.666 10.743 -12.194 1.00 96.19 87 ASP A C 1
ATOM 710 O O . ASP A 1 87 ? -3.691 10.589 -10.966 1.00 96.19 87 ASP A O 1
ATOM 714 N N . ASP A 1 88 ? -3.919 11.930 -12.756 1.00 97.88 88 ASP A N 1
ATOM 715 C CA . ASP A 1 88 ? -4.203 13.148 -11.982 1.00 97.88 88 ASP A CA 1
ATOM 716 C C . ASP A 1 88 ? -5.383 12.962 -11.016 1.00 97.88 88 ASP A C 1
ATOM 718 O O . ASP A 1 88 ? -5.397 13.524 -9.919 1.00 97.88 88 ASP A O 1
ATOM 722 N N . ALA A 1 89 ? -6.374 12.155 -11.409 1.00 97.94 89 ALA A N 1
ATOM 723 C CA . ALA A 1 89 ? -7.541 11.864 -10.588 1.00 97.94 89 ALA A CA 1
ATOM 724 C C . ALA A 1 89 ? -7.164 11.063 -9.332 1.00 97.94 89 ALA A C 1
ATOM 726 O O . ALA A 1 89 ? -7.547 11.448 -8.225 1.00 97.94 89 ALA A O 1
ATOM 727 N N . THR A 1 90 ? -6.377 9.994 -9.479 1.00 97.94 90 THR A N 1
ATOM 728 C CA . THR A 1 90 ? -5.925 9.160 -8.357 1.00 97.94 90 THR A CA 1
ATOM 729 C C . THR A 1 90 ? -4.940 9.918 -7.468 1.00 97.94 90 THR A C 1
ATOM 731 O O . THR A 1 90 ? -5.017 9.827 -6.239 1.00 97.94 90 THR A O 1
ATOM 734 N N . TRP A 1 91 ? -4.053 10.726 -8.060 1.00 97.75 91 TRP A N 1
ATOM 735 C CA . TRP A 1 91 ? -3.167 11.614 -7.304 1.00 97.75 91 TRP A CA 1
ATOM 736 C C . TRP A 1 91 ? -3.960 12.616 -6.453 1.00 97.75 91 TRP A C 1
ATOM 738 O O . TRP A 1 91 ? -3.698 12.767 -5.256 1.00 97.75 91 TRP A O 1
ATOM 748 N N . ALA A 1 92 ? -4.962 13.277 -7.042 1.00 97.88 92 ALA A N 1
ATOM 749 C CA . ALA A 1 92 ? -5.799 14.231 -6.324 1.00 97.88 92 ALA A CA 1
ATOM 750 C C . ALA A 1 92 ? -6.623 13.555 -5.216 1.00 97.88 92 ALA A C 1
ATOM 752 O O . ALA A 1 92 ? -6.731 14.112 -4.123 1.00 97.88 92 ALA A O 1
ATOM 753 N N . GLU A 1 93 ? -7.153 12.349 -5.456 1.00 98.12 93 GLU A N 1
ATOM 754 C CA . GLU A 1 93 ? -7.875 11.566 -4.446 1.00 98.12 93 GLU A CA 1
ATOM 755 C C . GLU A 1 93 ? -6.982 11.262 -3.233 1.00 98.12 93 GLU A C 1
ATOM 757 O O . GLU A 1 93 ? -7.382 11.530 -2.094 1.00 98.12 93 GLU A O 1
ATOM 762 N N . LEU A 1 94 ? -5.746 10.797 -3.453 1.00 98.12 94 LEU A N 1
ATOM 763 C CA . LEU A 1 94 ? -4.769 10.604 -2.375 1.00 98.12 94 LEU A CA 1
ATOM 764 C C . LEU A 1 94 ? -4.501 11.906 -1.612 1.00 98.12 94 LEU A C 1
ATOM 766 O O . LEU A 1 94 ? -4.451 11.886 -0.381 1.00 98.12 94 LEU A O 1
ATOM 770 N N . GLY A 1 95 ? -4.396 13.033 -2.321 1.00 97.81 95 GLY A N 1
ATOM 771 C CA . GLY A 1 95 ? -4.192 14.365 -1.744 1.00 97.81 95 GLY A CA 1
ATOM 772 C C . GLY A 1 95 ? -5.313 14.837 -0.807 1.00 97.81 95 GLY A C 1
ATOM 773 O O . GLY A 1 95 ? -5.082 15.686 0.052 1.00 97.81 95 GLY A O 1
ATOM 774 N N . THR A 1 96 ? -6.516 14.258 -0.896 1.00 98.19 96 THR A N 1
ATOM 775 C CA . THR A 1 96 ? -7.603 14.536 0.066 1.00 98.19 96 THR A CA 1
ATOM 776 C C . THR A 1 96 ? -7.376 13.883 1.435 1.00 98.19 96 THR A C 1
ATOM 778 O O . THR A 1 96 ? -8.021 14.244 2.423 1.00 98.19 96 THR A O 1
ATOM 781 N N . HIS A 1 97 ? -6.457 12.917 1.512 1.00 98.25 97 HIS A N 1
ATOM 782 C CA . HIS A 1 97 ? -6.183 12.121 2.705 1.00 98.25 97 HIS A CA 1
ATOM 783 C C . HIS A 1 97 ? -4.739 12.258 3.197 1.00 98.25 97 HIS A C 1
ATOM 785 O O . HIS A 1 97 ? -4.484 12.193 4.402 1.00 98.25 97 HIS A O 1
ATOM 791 N N . LEU A 1 98 ? -3.786 12.419 2.288 1.00 98.06 98 LEU A N 1
ATOM 792 C CA . LEU A 1 98 ? -2.360 12.504 2.560 1.00 98.06 98 LEU A CA 1
ATOM 793 C C . LEU A 1 98 ? -1.843 13.882 2.162 1.00 98.06 98 LEU A C 1
ATOM 795 O O . LEU A 1 98 ? -2.217 14.421 1.126 1.00 98.06 98 LEU A O 1
ATOM 799 N N . ASN A 1 99 ? -0.929 14.429 2.962 1.00 96.81 99 ASN A N 1
ATOM 800 C CA . ASN A 1 99 ? -0.095 15.518 2.473 1.00 96.81 99 ASN A CA 1
ATOM 801 C C . ASN A 1 99 ? 0.953 14.967 1.493 1.00 96.81 99 ASN A C 1
ATOM 803 O O . ASN A 1 99 ? 1.239 13.769 1.471 1.00 96.81 99 ASN A O 1
ATOM 807 N N . GLU A 1 100 ? 1.545 15.848 0.695 1.00 95.94 100 GLU A N 1
ATOM 808 C CA . GLU A 1 100 ? 2.482 15.459 -0.360 1.00 95.94 100 GLU A CA 1
ATOM 809 C C . GLU A 1 100 ? 3.663 14.592 0.136 1.00 95.94 100 GLU A C 1
ATOM 811 O O . GLU A 1 100 ? 3.909 13.548 -0.471 1.00 95.94 100 GLU A O 1
ATOM 816 N N . PRO A 1 101 ? 4.337 14.890 1.272 1.00 96.81 101 PRO A N 1
ATOM 817 C CA . PRO A 1 101 ? 5.363 13.993 1.807 1.00 96.81 101 PRO A CA 1
ATOM 818 C C . PRO A 1 101 ? 4.856 12.575 2.107 1.00 96.81 101 PRO A C 1
ATOM 820 O O . PRO A 1 101 ? 5.567 11.605 1.850 1.00 96.81 101 PRO A O 1
ATOM 823 N N . ALA A 1 102 ? 3.630 12.438 2.620 1.00 97.50 102 ALA A N 1
ATOM 824 C CA . ALA A 1 102 ? 3.036 11.136 2.899 1.00 97.50 102 ALA A CA 1
ATOM 825 C C . ALA A 1 102 ? 2.601 10.401 1.620 1.00 97.50 102 ALA A C 1
ATOM 827 O O . ALA A 1 102 ? 2.673 9.174 1.587 1.00 97.50 102 ALA A O 1
ATOM 828 N N . VAL A 1 103 ? 2.206 11.117 0.557 1.00 98.06 103 VAL A N 1
ATOM 829 C CA . VAL A 1 103 ? 1.995 10.514 -0.774 1.00 98.06 103 VAL A CA 1
ATOM 830 C C . VAL A 1 103 ? 3.313 9.950 -1.303 1.00 98.06 103 VAL A C 1
ATOM 832 O O . VAL A 1 103 ? 3.358 8.797 -1.720 1.00 98.06 103 VAL A O 1
ATOM 835 N N . ILE A 1 104 ? 4.411 10.704 -1.212 1.00 97.12 104 ILE A N 1
ATOM 836 C CA . ILE A 1 104 ? 5.739 10.225 -1.624 1.00 97.12 104 ILE A CA 1
ATOM 837 C C . ILE A 1 104 ? 6.154 8.991 -0.805 1.00 97.12 104 ILE A C 1
ATOM 839 O O . ILE A 1 104 ? 6.637 8.011 -1.373 1.00 97.12 104 ILE A O 1
ATOM 843 N N . GLU A 1 105 ? 5.941 8.997 0.515 1.00 98.12 105 GLU A N 1
ATOM 844 C CA . GLU A 1 105 ? 6.190 7.824 1.363 1.00 98.12 105 GLU A CA 1
ATOM 845 C C . GLU A 1 105 ? 5.342 6.616 0.939 1.00 98.12 105 GLU A C 1
ATOM 847 O O . GLU A 1 105 ? 5.873 5.511 0.839 1.00 98.12 105 GLU A O 1
ATOM 852 N N . PHE A 1 106 ? 4.056 6.821 0.638 1.00 98.62 106 PHE A N 1
ATOM 853 C CA . PHE A 1 106 ? 3.161 5.786 0.118 1.00 98.62 106 PHE A CA 1
ATOM 854 C C . PHE A 1 106 ? 3.690 5.174 -1.189 1.00 98.62 106 PHE A C 1
ATOM 856 O O . PHE A 1 106 ? 3.756 3.948 -1.297 1.00 98.62 106 PHE A O 1
ATOM 863 N N . LEU A 1 107 ? 4.132 6.000 -2.144 1.00 98.44 107 LEU A N 1
ATOM 864 C CA . LEU A 1 107 ? 4.702 5.531 -3.413 1.00 98.44 107 LEU A CA 1
ATOM 865 C C . LEU A 1 107 ? 5.966 4.695 -3.186 1.00 98.44 107 LEU A C 1
ATOM 867 O O . LEU A 1 107 ? 6.119 3.614 -3.758 1.00 98.44 107 LEU A O 1
ATOM 871 N N . LEU A 1 108 ? 6.859 5.172 -2.314 1.00 98.38 108 LEU A N 1
ATOM 872 C CA . LEU A 1 108 ? 8.085 4.459 -1.958 1.00 98.38 108 LEU A CA 1
ATOM 873 C C . LEU A 1 108 ? 7.788 3.141 -1.237 1.00 98.38 108 LEU A C 1
ATOM 875 O O . LEU A 1 108 ? 8.465 2.149 -1.499 1.00 98.38 108 LEU A O 1
ATOM 879 N N . LEU A 1 109 ? 6.783 3.110 -0.359 1.00 98.69 109 LEU A N 1
ATOM 880 C CA . LEU A 1 109 ? 6.336 1.904 0.333 1.00 98.69 109 LEU A CA 1
ATOM 881 C C . LEU A 1 109 ? 5.780 0.872 -0.654 1.00 98.69 109 LEU A C 1
ATOM 883 O O . LEU A 1 109 ? 6.247 -0.267 -0.663 1.00 98.69 109 LEU A O 1
ATOM 887 N N . ALA A 1 110 ? 4.829 1.267 -1.504 1.00 98.69 110 ALA A N 1
ATOM 888 C CA . ALA A 1 110 ? 4.221 0.375 -2.486 1.00 98.69 110 ALA A CA 1
ATOM 889 C C . ALA A 1 110 ? 5.270 -0.179 -3.465 1.00 98.69 110 ALA A C 1
ATOM 891 O O . ALA A 1 110 ? 5.364 -1.393 -3.657 1.00 98.69 110 ALA A O 1
ATOM 892 N N . GLY A 1 111 ? 6.127 0.689 -4.014 1.00 98.44 111 GLY A N 1
ATOM 893 C CA . GLY A 1 111 ? 7.205 0.283 -4.917 1.00 98.44 111 GLY A CA 1
ATOM 894 C C . GLY A 1 111 ? 8.253 -0.609 -4.246 1.00 98.44 111 GLY A C 1
ATOM 895 O O . GLY A 1 111 ? 8.747 -1.557 -4.858 1.00 98.44 111 GLY A O 1
ATOM 896 N N . HIS A 1 112 ? 8.572 -0.360 -2.972 1.00 98.38 112 HIS A N 1
ATOM 897 C CA . HIS A 1 112 ? 9.501 -1.201 -2.221 1.00 98.38 112 HIS A CA 1
ATOM 898 C C . HIS A 1 112 ? 8.995 -2.636 -2.076 1.00 98.38 112 HIS A C 1
ATOM 900 O O . HIS A 1 112 ? 9.763 -3.566 -2.321 1.00 98.38 112 HIS A O 1
ATOM 906 N N . TYR A 1 113 ? 7.726 -2.820 -1.706 1.00 98.62 113 TYR A N 1
ATOM 907 C CA . TYR A 1 113 ? 7.143 -4.156 -1.578 1.00 98.62 113 TYR A CA 1
ATOM 908 C C . TYR A 1 113 ? 6.883 -4.815 -2.937 1.00 98.62 113 TYR A C 1
ATOM 910 O O . TYR A 1 113 ? 7.027 -6.023 -3.056 1.00 98.62 113 TYR A O 1
ATOM 918 N N . ASP A 1 114 ? 6.628 -4.057 -4.007 1.00 98.50 114 ASP A N 1
ATOM 919 C CA . ASP A 1 114 ? 6.548 -4.623 -5.364 1.00 98.50 114 ASP A CA 1
ATOM 920 C C . ASP A 1 114 ? 7.907 -5.191 -5.832 1.00 98.50 114 ASP A C 1
ATOM 922 O O . ASP A 1 114 ? 8.002 -6.295 -6.392 1.00 98.50 114 ASP A O 1
ATOM 926 N N . MET A 1 115 ? 8.988 -4.459 -5.546 1.00 97.94 115 MET A N 1
ATOM 927 C CA . MET A 1 115 ? 10.364 -4.910 -5.763 1.00 97.94 115 MET A CA 1
ATOM 928 C C . MET A 1 115 ? 10.698 -6.119 -4.877 1.00 97.94 115 MET A C 1
ATOM 930 O O . MET A 1 115 ? 11.270 -7.097 -5.365 1.00 97.94 115 MET A O 1
ATOM 934 N N . LEU A 1 116 ? 10.351 -6.070 -3.589 1.00 98.12 116 LEU A N 1
ATOM 935 C CA . LEU A 1 116 ? 10.647 -7.147 -2.647 1.00 98.12 116 LEU A CA 1
ATOM 936 C C . LEU A 1 116 ? 9.887 -8.430 -3.007 1.00 98.12 116 LEU A C 1
ATOM 938 O O . LEU A 1 116 ? 10.517 -9.482 -3.091 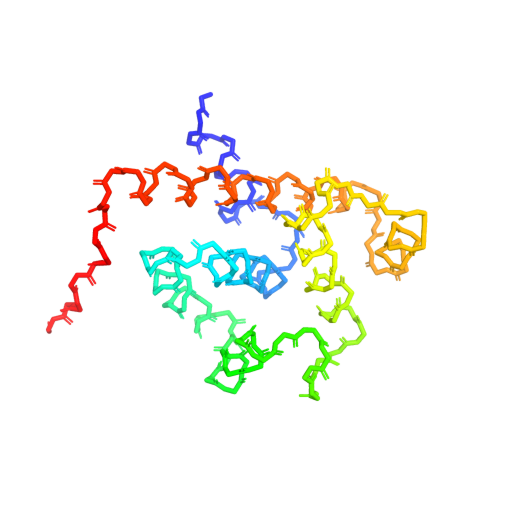1.00 98.12 116 LEU A O 1
ATOM 942 N N . ALA A 1 117 ? 8.610 -8.338 -3.378 1.00 98.56 117 ALA A N 1
ATOM 943 C CA . ALA A 1 117 ? 7.829 -9.459 -3.889 1.00 98.56 117 ALA A CA 1
ATOM 944 C C . ALA A 1 117 ? 8.481 -10.101 -5.120 1.00 98.56 117 ALA A C 1
ATOM 946 O O . ALA A 1 117 ? 8.518 -11.325 -5.248 1.00 98.56 117 ALA A O 1
ATOM 947 N N . THR A 1 118 ? 9.040 -9.288 -6.027 1.00 98.38 118 THR A N 1
ATOM 948 C CA . THR A 1 118 ? 9.797 -9.790 -7.186 1.00 98.38 118 THR A CA 1
ATOM 949 C C . THR A 1 118 ? 10.999 -10.617 -6.737 1.00 98.38 118 THR A C 1
ATOM 951 O O . THR A 1 118 ? 11.190 -11.734 -7.218 1.00 98.38 118 THR A O 1
ATOM 954 N N . PHE A 1 119 ? 11.792 -10.097 -5.800 1.00 98.25 119 PHE A N 1
ATOM 955 C CA . PHE A 1 119 ? 12.959 -10.782 -5.247 1.00 98.25 119 PHE A CA 1
ATOM 956 C C . PHE A 1 119 ? 12.579 -12.091 -4.534 1.00 98.25 119 PHE A C 1
ATOM 958 O O . PHE A 1 119 ? 13.127 -13.147 -4.849 1.00 98.25 119 PHE A O 1
ATOM 965 N N . VAL A 1 120 ? 11.601 -12.032 -3.629 1.00 98.44 120 VAL A N 1
ATOM 966 C CA . VAL A 1 120 ? 11.099 -13.159 -2.829 1.00 98.44 120 VAL A CA 1
ATOM 967 C C . VAL A 1 120 ? 10.572 -14.280 -3.722 1.00 98.44 120 VAL A C 1
ATOM 969 O O . VAL A 1 120 ? 11.010 -15.425 -3.594 1.00 98.44 120 VAL A O 1
ATOM 972 N N . ASN A 1 121 ? 9.701 -13.951 -4.680 1.00 98.38 121 ASN A N 1
ATOM 973 C CA . ASN A 1 121 ? 9.136 -14.939 -5.598 1.00 98.38 121 ASN A CA 1
ATOM 974 C C . ASN A 1 121 ? 10.204 -15.535 -6.527 1.00 98.38 121 ASN A C 1
ATOM 976 O O . ASN A 1 121 ? 10.187 -16.738 -6.785 1.00 98.38 121 ASN A O 1
ATOM 980 N N . THR A 1 122 ? 11.159 -14.726 -7.005 1.00 98.50 122 THR A N 1
ATOM 981 C CA . THR A 1 122 ? 12.262 -15.205 -7.862 1.00 98.50 122 THR A CA 1
ATOM 982 C C . THR A 1 122 ? 13.123 -16.235 -7.137 1.00 98.50 122 THR A C 1
ATOM 984 O O . THR A 1 122 ? 13.510 -17.246 -7.722 1.00 98.50 122 THR A O 1
ATOM 987 N N . LEU A 1 123 ? 13.397 -16.000 -5.853 1.00 98.31 123 LEU A N 1
ATOM 988 C CA . LEU A 1 123 ? 14.173 -16.913 -5.018 1.00 98.31 123 LEU A CA 1
ATOM 989 C C . LEU A 1 123 ? 13.352 -18.064 -4.430 1.00 98.31 123 LEU A C 1
ATOM 991 O O . LEU A 1 123 ? 13.939 -18.948 -3.810 1.00 98.31 123 LEU A O 1
ATOM 995 N N . ARG A 1 124 ? 12.027 -18.080 -4.639 1.00 97.31 124 ARG A N 1
ATOM 996 C CA . ARG A 1 124 ? 11.102 -19.084 -4.085 1.00 97.31 124 ARG A CA 1
ATOM 997 C C . ARG A 1 124 ? 11.236 -19.194 -2.566 1.00 97.31 124 ARG A C 1
ATOM 999 O O . ARG A 1 124 ? 11.350 -20.283 -2.010 1.00 97.31 124 ARG A O 1
ATOM 1006 N N . ILE A 1 125 ? 11.297 -18.041 -1.903 1.00 97.38 125 ILE A N 1
ATOM 1007 C CA . ILE A 1 125 ? 11.323 -17.995 -0.443 1.00 97.38 125 ILE A CA 1
ATOM 1008 C C . ILE A 1 125 ? 9.933 -18.386 0.057 1.00 97.38 125 ILE A C 1
ATOM 1010 O O . ILE A 1 125 ? 8.947 -17.704 -0.220 1.00 97.38 125 ILE A O 1
ATOM 1014 N N . GLU A 1 126 ? 9.874 -19.488 0.794 1.00 95.25 126 GLU A N 1
ATOM 1015 C CA . GLU A 1 126 ? 8.643 -20.001 1.388 1.00 95.25 126 GLU A CA 1
ATOM 1016 C C . GLU A 1 126 ? 8.279 -19.228 2.663 1.00 95.25 126 GLU A C 1
ATOM 1018 O O . GLU A 1 126 ? 9.184 -18.822 3.402 1.00 95.25 126 GLU A O 1
ATOM 1023 N N . PRO A 1 127 ? 6.978 -19.047 2.965 1.00 94.00 127 PRO A N 1
ATOM 1024 C CA . PRO A 1 127 ? 6.528 -18.500 4.238 1.00 94.00 127 PRO A CA 1
ATOM 1025 C C . PRO A 1 127 ? 7.157 -19.204 5.445 1.00 94.00 127 PRO A C 1
ATOM 1027 O O . PRO A 1 127 ? 7.402 -20.416 5.441 1.00 94.00 127 PRO A O 1
ATOM 1030 N N . ASP A 1 128 ? 7.384 -18.440 6.517 1.00 86.44 128 ASP A N 1
ATOM 1031 C CA . ASP A 1 128 ? 7.865 -19.016 7.770 1.00 86.44 128 ASP A CA 1
ATOM 1032 C C . ASP A 1 128 ? 6.899 -20.098 8.256 1.00 86.44 128 ASP A C 1
ATOM 1034 O O . ASP A 1 128 ? 5.696 -19.866 8.399 1.00 86.44 128 ASP A O 1
ATOM 1038 N N . GLN A 1 129 ? 7.446 -21.252 8.629 1.00 82.44 129 GLN A N 1
ATOM 1039 C CA . GLN A 1 129 ? 6.664 -22.282 9.299 1.00 82.44 129 GLN A CA 1
ATOM 1040 C C . GLN A 1 129 ? 6.053 -21.705 10.580 1.00 82.44 129 GLN A C 1
ATOM 1042 O O . GLN A 1 129 ? 6.739 -21.056 11.380 1.00 82.44 129 GLN A O 1
ATOM 1047 N N . ALA A 1 130 ? 4.759 -21.954 10.792 1.00 70.06 130 ALA A N 1
ATOM 1048 C CA . ALA A 1 130 ? 4.111 -21.593 12.042 1.00 70.06 130 ALA A CA 1
ATOM 1049 C C . ALA A 1 130 ? 4.902 -22.219 13.200 1.00 70.06 130 ALA A C 1
ATOM 1051 O O . ALA A 1 130 ? 5.063 -23.441 13.266 1.00 70.06 130 ALA A O 1
ATOM 1052 N N . ARG A 1 131 ? 5.430 -21.380 14.102 1.00 64.50 131 ARG A N 1
ATOM 1053 C CA . ARG A 1 131 ? 6.023 -21.872 15.349 1.00 64.50 131 ARG A CA 1
ATOM 1054 C C . ARG A 1 131 ? 4.913 -22.604 16.106 1.00 64.50 131 ARG A C 1
ATOM 1056 O O . ARG A 1 131 ? 3.919 -21.972 16.459 1.00 64.50 131 ARG A O 1
ATOM 1063 N N . ARG A 1 132 ? 5.070 -23.925 16.237 1.00 46.41 132 ARG A N 1
ATOM 1064 C CA . ARG A 1 132 ? 4.218 -24.789 17.062 1.00 46.41 132 ARG A CA 1
ATOM 1065 C C . ARG A 1 132 ? 4.301 -24.377 18.525 1.00 46.41 132 ARG A C 1
ATOM 1067 O O . ARG A 1 132 ? 5.400 -23.935 18.934 1.00 46.41 132 ARG A O 1
#

pLDDT: mean 95.88, std 6.39, range [46.41, 98.88]

Radius of gyration: 14.18 Å; chains: 1; bounding box: 40×40×32 Å

Secondary structure (DSSP, 8-state):
-HHHHHHHHTTTSSS-HHHHHHHHHHHHHHTT-HHHHHHHHHHHGGGT--HHHHHHHHH-TTSTT--HHHHHHHHHHHHHHHHSS--HHHHHHHHTTS-HHHHHHHHHHHHHHHHHHHHHHHHTPPPPPP--

Organism: NCBI:txid1892852

Sequence (132 aa):
GWLRFAGRLMPGGTLPRRDTELVILRVAHLRRCAYEFEHHVRIGRRTGITRDDIHRIEAGPRAPGWTPRERALLHAVDVLHTERDLDDATWAELGTHLNEPAVIEFLLLAGHYDMLATFVNTLRIEPDQARR